Protein AF-A0A220VGM7-F1 (afdb_monomer_lite)

Foldseek 3Di:
DVLVVVVVVLVVLLVVLLVLLVVLLVVLVVLVVVLVVVVCCCVPVDDDPDPDDPPLCPVNVLSNLVSVLSNLSSQLSNLQSVLSVVLSVVVPPPPPPVVVNLVSNLVSLVRSLVSVLVSLLSVLVSVVSVCVSVVVVVPNPVSVVSNVVSVVSVVVSVVVVVVSVVVVVVVVVVD

Sequence (175 aa):
MMKSIQRYMVVSFSTVFLSMSIIMLVYALYEIIVGLHIIIDHAFFALPEEVTKPNEDDPVITTVLNSVSSGAIALALYELGMGISSEYFLSTSKSHIPHQFYRSQRKAVTRFVAVAVIALVLESFILVIKFANLNLVGNLTYPIGLIVASGFLLISLGIFLYLTQQNLNTESKNK

Radius of gyration: 22.4 Å; chains: 1; bounding box: 68×32×65 Å

pLDDT: mean 80.65, std 14.57, range [45.0, 97.56]

Organism: NCBI:txid1755811

Structure (mmCIF, N/CA/C/O backbone):
data_AF-A0A220VGM7-F1
#
_entry.id   AF-A0A220VGM7-F1
#
loop_
_atom_site.group_PDB
_atom_site.id
_atom_site.type_symbol
_atom_site.label_atom_id
_atom_site.label_alt_id
_atom_site.label_comp_id
_atom_site.label_asym_id
_atom_site.label_entity_id
_atom_site.label_seq_id
_atom_site.pdbx_PDB_ins_code
_atom_site.Cartn_x
_atom_site.Cartn_y
_atom_site.Cartn_z
_atom_site.occupancy
_atom_site.B_iso_or_equiv
_atom_site.auth_seq_id
_atom_site.auth_comp_id
_atom_site.auth_asym_id
_atom_site.auth_atom_id
_atom_site.pdbx_PDB_model_num
ATOM 1 N N . MET A 1 1 ? -9.376 -1.248 34.690 1.00 56.47 1 MET A N 1
ATOM 2 C CA . MET A 1 1 ? -8.383 -2.214 34.168 1.00 56.47 1 MET A CA 1
ATOM 3 C C . MET A 1 1 ? -8.520 -2.451 32.659 1.00 56.47 1 MET A C 1
ATOM 5 O O . MET A 1 1 ? -7.554 -2.229 31.946 1.00 56.47 1 MET A O 1
ATOM 9 N N . MET A 1 2 ? -9.713 -2.780 32.140 1.00 59.94 2 MET A N 1
ATOM 10 C CA . MET A 1 2 ? -9.929 -3.097 30.710 1.00 59.94 2 MET A CA 1
ATOM 11 C C . MET A 1 2 ? -9.588 -1.954 29.723 1.00 59.94 2 MET A C 1
ATOM 13 O O . MET A 1 2 ? -9.005 -2.200 28.672 1.00 59.94 2 MET A O 1
ATOM 17 N N . LYS A 1 3 ? -9.845 -0.689 30.096 1.00 70.94 3 LYS A N 1
ATOM 18 C CA . LYS A 1 3 ? -9.513 0.492 29.267 1.00 70.94 3 LYS A CA 1
ATOM 19 C C . LYS A 1 3 ? -8.006 0.736 29.093 1.00 70.94 3 LYS A C 1
ATOM 21 O O . LYS A 1 3 ? -7.599 1.272 28.066 1.00 70.94 3 LYS A O 1
ATOM 26 N N . SER A 1 4 ? -7.179 0.340 30.065 1.00 73.12 4 SER A N 1
ATOM 27 C CA . SER A 1 4 ? -5.719 0.474 29.950 1.00 73.12 4 SER A CA 1
ATOM 28 C C . SER A 1 4 ? -5.148 -0.548 28.971 1.00 73.12 4 SER A C 1
ATOM 30 O O . SER A 1 4 ? -4.301 -0.194 28.164 1.00 73.12 4 SER A O 1
ATOM 32 N N . ILE A 1 5 ? -5.662 -1.782 28.969 1.00 81.62 5 ILE A N 1
ATOM 33 C CA . ILE A 1 5 ? -5.224 -2.843 28.045 1.00 81.62 5 ILE A CA 1
ATOM 34 C C . ILE A 1 5 ? -5.535 -2.465 26.591 1.00 81.62 5 ILE A C 1
ATOM 36 O O . ILE A 1 5 ? -4.670 -2.568 25.726 1.00 81.62 5 ILE A O 1
ATOM 40 N N . GLN A 1 6 ? -6.736 -1.940 26.330 1.00 79.06 6 GLN A N 1
ATOM 41 C CA . GLN A 1 6 ? -7.114 -1.460 24.996 1.00 79.06 6 GLN A CA 1
ATOM 42 C C . GLN A 1 6 ? -6.239 -0.290 24.528 1.00 79.06 6 GLN A C 1
ATOM 44 O O . GLN A 1 6 ? -5.866 -0.240 23.359 1.00 79.06 6 GLN A O 1
ATOM 49 N N . ARG A 1 7 ? -5.855 0.615 25.441 1.00 81.31 7 ARG A N 1
ATOM 50 C CA . ARG A 1 7 ? -4.912 1.702 25.139 1.00 81.31 7 ARG A CA 1
ATOM 51 C C . ARG A 1 7 ? -3.569 1.165 24.661 1.00 81.31 7 ARG A C 1
ATOM 53 O O . ARG A 1 7 ? -3.075 1.609 23.632 1.00 81.31 7 ARG A O 1
ATOM 60 N N . TYR A 1 8 ? -2.991 0.224 25.407 1.00 85.44 8 TYR A N 1
ATOM 61 C CA . TYR A 1 8 ? -1.697 -0.358 25.056 1.00 85.44 8 TYR A CA 1
ATOM 62 C C . TYR A 1 8 ? -1.757 -1.083 23.714 1.00 85.44 8 TYR A C 1
ATOM 64 O O . TYR A 1 8 ? -0.897 -0.857 22.873 1.00 85.44 8 TYR A O 1
ATOM 72 N N . MET A 1 9 ? -2.809 -1.870 23.476 1.00 84.62 9 MET A N 1
ATOM 73 C CA . MET A 1 9 ? -2.989 -2.587 22.215 1.00 84.62 9 MET A CA 1
ATOM 74 C C . MET A 1 9 ? -3.025 -1.637 21.010 1.00 84.62 9 MET A C 1
ATOM 76 O O . MET A 1 9 ? -2.320 -1.873 20.033 1.00 84.62 9 MET A O 1
ATOM 80 N N . VAL A 1 10 ? -3.790 -0.542 21.086 1.00 85.69 10 VAL A N 1
ATOM 81 C CA . VAL A 1 10 ? -3.891 0.411 19.971 1.00 85.69 10 VAL A CA 1
ATOM 82 C C . VAL A 1 10 ? -2.580 1.163 19.743 1.00 85.69 10 VAL A C 1
ATOM 84 O O . VAL A 1 10 ? -2.145 1.290 18.600 1.00 85.69 10 VAL A O 1
ATOM 87 N N . VAL A 1 11 ? -1.923 1.628 20.809 1.00 87.12 11 VAL A N 1
ATOM 88 C CA . VAL A 1 11 ? -0.640 2.337 20.688 1.00 87.12 11 VAL A CA 1
ATOM 89 C C . VAL A 1 11 ? 0.426 1.422 20.092 1.00 87.12 11 VAL A C 1
ATOM 91 O O . VAL A 1 11 ? 1.107 1.827 19.153 1.00 87.12 11 VAL A O 1
ATOM 94 N N . SER A 1 12 ? 0.544 0.182 20.573 1.00 88.12 12 SER A N 1
ATOM 95 C CA . SER A 1 12 ? 1.487 -0.794 20.022 1.00 88.12 12 SER A CA 1
ATOM 96 C C . SER A 1 12 ? 1.198 -1.086 18.552 1.00 88.12 12 SER A C 1
ATOM 98 O O . SER A 1 12 ? 2.109 -1.016 17.733 1.00 88.12 12 SER A O 1
ATOM 100 N N . PHE A 1 13 ? -0.063 -1.343 18.195 1.00 87.25 13 PHE A N 1
ATOM 101 C CA . PHE A 1 13 ? -0.437 -1.655 16.817 1.00 87.25 13 PHE A CA 1
ATOM 102 C C . PHE A 1 13 ? -0.171 -0.472 15.878 1.00 87.25 13 PHE A C 1
ATOM 104 O O . PHE A 1 13 ? 0.538 -0.620 14.889 1.00 87.25 13 PHE A O 1
ATOM 111 N N . SER A 1 14 ? -0.645 0.729 16.217 1.00 91.12 14 SER A N 1
ATOM 112 C CA . SER A 1 14 ? -0.405 1.933 15.413 1.00 91.12 14 SER A CA 1
ATOM 113 C C . SER A 1 14 ? 1.090 2.223 15.239 1.00 91.12 14 SER A C 1
ATOM 115 O O . SER A 1 14 ? 1.529 2.514 14.128 1.00 91.12 14 SER A O 1
ATOM 117 N N . THR A 1 15 ? 1.888 2.060 16.301 1.00 91.31 15 THR A N 1
ATOM 118 C CA . THR A 1 15 ? 3.341 2.286 16.252 1.00 91.31 15 THR A CA 1
ATOM 119 C C . THR A 1 15 ? 4.038 1.314 15.301 1.00 91.31 15 THR A C 1
ATOM 121 O O . THR A 1 15 ? 4.919 1.735 14.559 1.00 91.31 15 THR A O 1
ATOM 124 N N . VAL A 1 16 ? 3.634 0.038 15.279 1.00 93.50 16 VAL A N 1
ATOM 125 C CA . VAL A 1 16 ? 4.194 -0.972 14.362 1.00 93.50 16 VAL A CA 1
ATOM 126 C C . VAL A 1 16 ? 3.879 -0.640 12.902 1.00 93.50 16 VAL A C 1
ATOM 128 O O . VAL A 1 16 ? 4.764 -0.692 12.053 1.00 93.50 16 VAL A O 1
ATOM 131 N N . PHE A 1 17 ? 2.639 -0.260 12.592 1.00 92.25 17 PHE A N 1
ATOM 132 C CA . PHE A 1 17 ? 2.274 0.101 11.217 1.00 92.25 17 PHE A CA 1
ATOM 133 C C . PHE A 1 17 ? 2.960 1.387 10.757 1.00 92.25 17 PHE A C 1
ATOM 135 O O . PHE A 1 17 ? 3.428 1.467 9.621 1.00 92.25 17 PHE A O 1
ATOM 142 N N . LEU A 1 18 ? 3.082 2.371 11.650 1.00 93.88 18 LEU A N 1
ATOM 143 C CA . LEU A 1 18 ? 3.789 3.611 11.354 1.00 93.88 18 LEU A CA 1
ATOM 144 C C . LEU A 1 18 ? 5.294 3.368 11.153 1.00 93.88 18 LEU A C 1
ATOM 146 O O . LEU A 1 18 ? 5.880 3.931 10.232 1.00 93.88 18 LEU A O 1
ATOM 150 N N . SER A 1 19 ? 5.922 2.512 11.966 1.00 95.38 19 SER A N 1
ATOM 151 C CA . SER A 1 19 ? 7.342 2.188 11.804 1.00 95.38 19 SER A CA 1
ATOM 152 C C . SER A 1 19 ? 7.604 1.413 10.514 1.00 95.38 19 SER A C 1
ATOM 154 O O . SER A 1 19 ? 8.526 1.767 9.783 1.00 95.38 19 SER A O 1
ATOM 156 N N . MET A 1 20 ? 6.762 0.430 10.172 1.00 95.06 20 MET A N 1
ATOM 157 C CA . MET A 1 20 ? 6.851 -0.264 8.883 1.00 95.06 20 MET A CA 1
ATOM 158 C C . MET A 1 20 ? 6.644 0.687 7.704 1.00 95.06 20 MET A C 1
ATOM 160 O O . MET A 1 20 ? 7.370 0.592 6.721 1.00 95.06 20 MET A O 1
ATOM 164 N N . SER A 1 21 ? 5.706 1.632 7.807 1.00 95.88 21 SER A N 1
ATOM 165 C CA . SER A 1 21 ? 5.503 2.659 6.781 1.00 95.88 21 SER A CA 1
ATOM 166 C C . SER A 1 21 ? 6.763 3.498 6.557 1.00 95.88 21 SER A C 1
ATOM 168 O O . SER A 1 21 ? 7.178 3.675 5.415 1.00 95.88 21 SER A O 1
ATOM 170 N N . ILE A 1 22 ? 7.422 3.950 7.631 1.00 96.88 22 ILE A N 1
ATOM 171 C CA . ILE A 1 22 ? 8.674 4.714 7.535 1.00 96.88 22 ILE A CA 1
ATOM 172 C C . ILE A 1 22 ? 9.779 3.871 6.893 1.00 96.88 22 ILE A C 1
ATOM 174 O O . ILE A 1 22 ? 10.482 4.363 6.014 1.00 96.88 22 ILE A O 1
ATOM 178 N N . ILE A 1 23 ? 9.921 2.604 7.291 1.00 97.19 23 ILE A N 1
ATOM 179 C CA . ILE A 1 23 ? 10.914 1.690 6.708 1.00 97.19 23 ILE A CA 1
ATOM 180 C C . ILE A 1 23 ? 10.666 1.517 5.204 1.00 97.19 23 ILE A C 1
ATOM 182 O O . ILE A 1 23 ? 11.594 1.661 4.412 1.00 97.19 23 ILE A O 1
ATOM 186 N N . MET A 1 24 ? 9.416 1.274 4.803 1.00 95.12 24 MET A N 1
ATOM 187 C CA . MET A 1 24 ? 9.045 1.128 3.393 1.00 95.12 24 MET A CA 1
ATOM 188 C C . MET A 1 24 ? 9.231 2.426 2.604 1.00 95.12 24 MET A C 1
ATOM 190 O O . MET A 1 24 ? 9.646 2.381 1.451 1.00 95.12 24 MET A O 1
ATOM 194 N N . LEU A 1 25 ? 8.988 3.586 3.217 1.00 96.00 25 LEU A N 1
ATOM 195 C CA . LEU A 1 25 ? 9.247 4.881 2.592 1.00 96.00 25 LEU A CA 1
ATOM 196 C C . LEU A 1 25 ? 10.746 5.090 2.346 1.00 96.00 25 LEU A C 1
ATOM 198 O O . LEU A 1 25 ? 11.136 5.508 1.261 1.00 96.00 25 LEU A O 1
ATOM 202 N N . VAL A 1 26 ? 11.592 4.779 3.334 1.00 97.38 26 VAL A N 1
ATOM 203 C CA . VAL A 1 26 ? 13.054 4.846 3.184 1.00 97.38 26 VAL A CA 1
ATOM 204 C C . VAL A 1 26 ? 13.526 3.890 2.091 1.00 97.38 26 VAL A C 1
ATOM 206 O O . VAL A 1 26 ? 14.372 4.266 1.284 1.00 97.38 26 VAL A O 1
ATOM 209 N N . TYR A 1 27 ? 12.954 2.687 2.024 1.00 95.56 27 TYR A N 1
ATOM 210 C CA . TYR A 1 27 ? 13.253 1.724 0.969 1.00 95.56 27 TYR A CA 1
ATOM 211 C C . TYR A 1 27 ? 12.859 2.246 -0.422 1.00 95.56 27 TYR A C 1
ATOM 213 O O . TYR A 1 27 ? 13.684 2.233 -1.330 1.00 95.56 27 TYR A O 1
ATOM 221 N N . ALA A 1 28 ? 11.658 2.811 -0.572 1.00 94.06 28 ALA A N 1
ATOM 222 C CA . ALA A 1 28 ? 11.215 3.421 -1.827 1.00 94.06 28 ALA A CA 1
ATOM 223 C C . ALA A 1 28 ? 12.137 4.574 -2.270 1.00 94.06 28 ALA A C 1
ATOM 225 O O . ALA A 1 28 ? 12.481 4.692 -3.444 1.00 94.06 28 ALA A O 1
ATOM 226 N N . LEU A 1 29 ? 12.583 5.415 -1.328 1.00 95.12 29 LEU A N 1
ATOM 227 C CA . LEU A 1 29 ? 13.546 6.485 -1.609 1.00 95.12 29 LEU A CA 1
ATOM 228 C C . LEU A 1 29 ? 14.915 5.935 -2.020 1.00 95.12 29 LEU A C 1
ATOM 230 O O . LEU A 1 29 ? 15.550 6.486 -2.917 1.00 95.12 29 LEU A O 1
ATOM 234 N N . TYR A 1 30 ? 15.365 4.853 -1.387 1.00 94.69 30 TYR A N 1
ATOM 235 C CA . TYR A 1 30 ? 16.599 4.174 -1.764 1.00 94.69 30 TYR A CA 1
ATOM 236 C C . TYR A 1 30 ? 16.535 3.649 -3.205 1.00 94.69 30 TYR A C 1
ATOM 238 O O . TYR A 1 30 ? 17.471 3.881 -3.968 1.00 94.69 30 TYR A O 1
ATOM 246 N N . GLU A 1 31 ? 15.421 3.038 -3.617 1.00 91.75 31 GLU A N 1
ATOM 247 C CA . GLU A 1 31 ? 15.221 2.591 -5.004 1.00 91.75 31 GLU A CA 1
ATOM 248 C C . GLU A 1 31 ? 15.300 3.755 -6.002 1.00 91.75 31 GLU A C 1
ATOM 250 O O . GLU A 1 31 ? 15.957 3.635 -7.034 1.00 91.75 31 GLU A O 1
ATOM 255 N N . ILE A 1 32 ? 14.727 4.920 -5.677 1.00 92.19 32 ILE A N 1
ATOM 256 C CA . ILE A 1 32 ? 14.833 6.125 -6.522 1.00 92.19 32 ILE A CA 1
ATOM 257 C C . ILE A 1 32 ? 16.290 6.578 -6.666 1.00 92.19 32 ILE A C 1
ATOM 259 O O . ILE A 1 32 ? 16.723 6.917 -7.768 1.00 92.19 32 ILE A O 1
ATOM 263 N N . ILE A 1 33 ? 17.058 6.583 -5.572 1.00 92.44 33 ILE A N 1
ATOM 264 C CA . ILE A 1 33 ? 18.477 6.973 -5.594 1.00 92.44 33 ILE A CA 1
ATOM 265 C C . ILE A 1 33 ? 19.286 6.005 -6.464 1.00 92.44 33 ILE A C 1
ATOM 267 O O . ILE A 1 33 ? 20.105 6.448 -7.270 1.00 92.44 33 ILE A O 1
ATOM 271 N N . VAL A 1 34 ? 19.037 4.699 -6.344 1.00 89.31 34 VAL A N 1
ATOM 272 C CA . VAL A 1 34 ? 19.669 3.677 -7.193 1.00 89.31 34 VAL A CA 1
ATOM 273 C C . VAL A 1 34 ? 19.301 3.889 -8.663 1.00 89.31 34 VAL A C 1
ATOM 275 O O . VAL A 1 34 ? 20.187 3.904 -9.513 1.00 89.31 34 VAL A O 1
ATOM 278 N N . GLY A 1 35 ? 18.024 4.135 -8.967 1.00 86.19 35 GLY A N 1
ATOM 279 C CA . GLY A 1 35 ? 17.567 4.426 -10.328 1.00 86.19 35 GLY A CA 1
ATOM 280 C C . GLY A 1 35 ? 18.246 5.660 -10.923 1.00 86.19 35 GLY A C 1
ATOM 281 O O . GLY A 1 35 ? 18.662 5.643 -12.080 1.00 86.19 35 GLY A O 1
ATOM 282 N N . LEU A 1 36 ? 18.436 6.711 -10.119 1.00 89.06 36 LEU A N 1
ATOM 283 C CA . LEU A 1 36 ? 19.156 7.912 -10.537 1.00 89.06 36 LEU A CA 1
ATOM 284 C C . LEU A 1 36 ? 20.636 7.626 -10.825 1.00 89.06 36 LEU A C 1
ATOM 286 O O . LEU A 1 36 ? 21.170 8.142 -11.805 1.00 89.06 36 LEU A O 1
ATOM 290 N N . HIS A 1 37 ? 21.288 6.800 -10.004 1.00 87.38 37 HIS A N 1
ATOM 291 C CA . HIS A 1 37 ? 22.681 6.412 -10.221 1.00 87.38 37 HIS A CA 1
ATOM 292 C C . HIS A 1 37 ? 22.856 5.682 -11.560 1.00 87.38 37 HIS A C 1
ATOM 294 O O . HIS A 1 37 ? 23.714 6.067 -12.348 1.00 87.38 37 HIS A O 1
ATOM 300 N N . ILE A 1 38 ? 21.957 4.742 -11.875 1.00 85.44 38 ILE A N 1
ATOM 301 C CA . ILE A 1 38 ? 21.944 4.019 -13.157 1.00 85.44 38 ILE A CA 1
ATOM 302 C C . ILE A 1 38 ? 21.828 4.991 -14.339 1.00 85.44 38 ILE A C 1
ATOM 304 O O . ILE A 1 38 ? 22.562 4.852 -15.317 1.00 85.44 38 ILE A O 1
ATOM 308 N N . ILE A 1 39 ? 20.936 5.985 -14.262 1.00 85.19 39 ILE A N 1
ATOM 309 C CA . ILE A 1 39 ? 20.771 6.993 -15.324 1.00 85.19 39 ILE A CA 1
ATOM 310 C C . ILE A 1 39 ? 22.059 7.804 -15.515 1.00 85.19 39 ILE A C 1
ATOM 312 O O . ILE A 1 39 ? 22.465 8.046 -16.650 1.00 85.19 39 ILE A O 1
ATOM 316 N N . ILE A 1 40 ? 22.698 8.228 -14.421 1.00 85.56 40 ILE A N 1
ATOM 317 C CA . ILE A 1 40 ? 23.939 9.013 -14.469 1.00 85.56 40 ILE A CA 1
ATOM 318 C C . ILE A 1 40 ? 25.068 8.193 -15.096 1.00 85.56 40 ILE A C 1
ATOM 320 O O . ILE A 1 40 ? 25.764 8.707 -15.971 1.00 85.56 40 ILE A O 1
ATOM 324 N N . ASP A 1 41 ? 25.213 6.925 -14.709 1.00 83.00 41 ASP A N 1
ATOM 325 C CA . ASP A 1 41 ? 26.233 6.033 -15.263 1.00 83.00 41 ASP A CA 1
ATOM 326 C C . ASP A 1 41 ? 26.046 5.848 -16.776 1.00 83.00 41 ASP A C 1
ATOM 328 O O . ASP A 1 41 ? 27.005 5.970 -17.541 1.00 83.00 41 ASP A O 1
ATOM 332 N N . HIS A 1 42 ? 24.802 5.657 -17.231 1.00 76.19 42 HIS A N 1
ATOM 333 C CA . HIS A 1 42 ? 24.484 5.568 -18.660 1.00 76.19 42 HIS A CA 1
ATOM 334 C C . HIS A 1 42 ? 24.728 6.891 -19.401 1.00 76.19 42 HIS A C 1
ATOM 336 O O . HIS A 1 42 ? 25.210 6.879 -20.531 1.00 76.19 42 HIS A O 1
ATOM 342 N N . ALA A 1 43 ? 24.415 8.034 -18.787 1.00 77.81 43 ALA A N 1
ATOM 343 C CA . ALA A 1 43 ? 24.580 9.346 -19.409 1.00 77.81 43 ALA A CA 1
ATOM 344 C C . ALA A 1 43 ? 26.049 9.805 -19.480 1.00 77.81 43 ALA A C 1
ATOM 346 O O . ALA A 1 43 ? 26.410 10.545 -20.393 1.00 77.81 43 ALA A O 1
ATOM 347 N N . PHE A 1 44 ? 26.886 9.398 -18.520 1.00 74.62 44 PHE A N 1
ATOM 348 C CA . PHE A 1 44 ? 28.265 9.876 -18.381 1.00 74.62 44 PHE A CA 1
ATOM 349 C C . PHE A 1 44 ? 29.313 8.920 -18.973 1.00 74.62 44 PHE A C 1
ATOM 351 O O . PHE A 1 44 ? 30.338 9.386 -19.466 1.00 74.62 44 PHE A O 1
ATOM 358 N N . PHE A 1 45 ? 29.079 7.601 -18.949 1.00 69.56 45 PHE A N 1
ATOM 359 C CA . PHE A 1 45 ? 30.058 6.594 -19.388 1.00 69.56 45 PHE A CA 1
ATOM 360 C C . PHE A 1 45 ? 29.817 6.050 -20.811 1.00 69.56 45 PHE A C 1
ATOM 362 O O . PHE A 1 45 ? 30.622 5.267 -21.314 1.00 69.56 45 PHE A O 1
ATOM 369 N N . ALA A 1 46 ? 28.748 6.468 -21.499 1.00 62.03 46 ALA A N 1
ATOM 370 C CA . ALA A 1 46 ? 28.496 6.073 -22.886 1.00 62.03 46 ALA A CA 1
ATOM 371 C C . ALA A 1 46 ? 29.516 6.710 -23.858 1.00 62.03 46 ALA A C 1
ATOM 373 O O . ALA A 1 46 ? 29.315 7.810 -24.373 1.00 62.03 46 ALA A O 1
ATOM 374 N N . LEU A 1 47 ? 30.617 6.002 -24.127 1.00 59.22 47 LEU A N 1
ATOM 375 C CA . LEU A 1 47 ? 31.448 6.216 -25.317 1.00 59.22 47 LEU A CA 1
ATOM 376 C C . LEU A 1 47 ? 30.731 5.664 -26.573 1.00 59.22 47 LEU A C 1
ATOM 378 O O . LEU A 1 47 ? 29.915 4.745 -26.458 1.00 59.22 47 LEU A O 1
ATOM 382 N N . PRO A 1 48 ? 30.979 6.231 -27.772 1.00 62.16 48 PRO A N 1
ATOM 383 C CA . PRO A 1 48 ? 30.148 6.002 -28.950 1.00 62.16 48 PRO A CA 1
ATOM 384 C C . PRO A 1 48 ? 30.541 4.707 -29.670 1.00 62.16 48 PRO A C 1
ATOM 386 O O . PRO A 1 48 ? 31.481 4.719 -30.446 1.00 62.16 48 PRO A O 1
ATOM 389 N N . GLU A 1 49 ? 29.830 3.616 -29.390 1.00 56.41 49 GLU A N 1
ATOM 390 C CA . GLU A 1 49 ? 29.656 2.368 -30.173 1.00 56.41 49 GLU A CA 1
ATOM 391 C C . GLU A 1 49 ? 29.244 1.318 -29.133 1.00 56.41 49 GLU A C 1
ATOM 393 O O . GLU A 1 49 ? 30.063 0.854 -28.356 1.00 56.41 49 GLU A O 1
ATOM 398 N N . GLU A 1 50 ? 27.961 1.092 -28.853 1.00 48.66 50 GLU A N 1
ATOM 399 C CA . GLU A 1 50 ? 27.154 0.061 -29.522 1.00 48.66 50 GLU A CA 1
ATOM 400 C C . GLU A 1 50 ? 25.668 0.254 -29.123 1.00 48.66 50 GLU A C 1
ATOM 402 O O . GLU A 1 50 ? 24.965 -0.640 -28.659 1.00 48.66 50 GLU A O 1
ATOM 407 N N . VAL A 1 51 ? 25.183 1.494 -29.241 1.00 57.38 51 VAL A N 1
ATOM 408 C CA . VAL A 1 51 ? 23.814 1.907 -28.886 1.00 57.38 51 VAL A CA 1
ATOM 409 C C . VAL A 1 51 ? 22.873 1.654 -30.065 1.00 57.38 51 VAL A C 1
ATOM 411 O O . VAL A 1 51 ? 22.500 2.585 -30.762 1.00 57.38 51 VAL A O 1
ATOM 414 N N . THR A 1 52 ? 22.502 0.404 -30.350 1.00 51.28 52 THR A N 1
ATOM 415 C CA . THR A 1 52 ? 21.283 0.091 -31.144 1.00 51.28 52 THR A CA 1
ATOM 416 C C . THR A 1 52 ? 20.744 -1.317 -30.883 1.00 51.28 52 THR A C 1
ATOM 418 O O . THR A 1 52 ? 20.230 -1.984 -31.779 1.00 51.28 52 THR A O 1
ATOM 421 N N . LYS A 1 53 ? 20.755 -1.768 -29.628 1.00 45.44 53 LYS A N 1
ATOM 422 C CA . LYS A 1 53 ? 19.714 -2.694 -29.170 1.00 45.44 53 LYS A CA 1
ATOM 423 C C . LYS A 1 53 ? 19.186 -2.204 -27.828 1.00 45.44 53 LYS A C 1
ATOM 425 O O . LYS A 1 53 ? 19.951 -2.213 -26.867 1.00 45.44 53 LYS A O 1
ATOM 430 N N . PRO A 1 54 ? 17.925 -1.740 -27.740 1.00 45.00 54 PRO A N 1
ATOM 431 C CA . PRO A 1 54 ? 17.285 -1.622 -26.442 1.00 45.00 54 PRO A CA 1
ATOM 432 C C . PRO A 1 54 ? 17.246 -3.039 -25.868 1.00 45.00 54 PRO A C 1
ATOM 434 O O . PRO A 1 54 ? 16.499 -3.883 -26.355 1.00 45.00 54 PRO A O 1
ATOM 437 N N . ASN A 1 55 ? 18.128 -3.341 -24.915 1.00 51.97 55 ASN A N 1
ATOM 438 C CA . ASN A 1 55 ? 18.009 -4.579 -24.163 1.00 51.97 55 ASN A CA 1
ATOM 439 C C . ASN A 1 55 ? 16.671 -4.515 -23.420 1.00 51.97 55 ASN A C 1
ATOM 441 O O . ASN A 1 55 ? 16.355 -3.509 -22.787 1.00 51.97 55 ASN A O 1
ATOM 445 N N . GLU A 1 56 ? 15.878 -5.575 -23.555 1.00 53.06 56 GLU A N 1
ATOM 446 C CA . GLU A 1 56 ? 14.461 -5.684 -23.168 1.00 53.06 56 GLU A CA 1
ATOM 447 C C . GLU A 1 56 ? 14.208 -5.579 -21.644 1.00 53.06 56 GLU A C 1
ATOM 449 O O . GLU A 1 56 ? 13.061 -5.608 -21.195 1.00 53.06 56 GLU A O 1
ATOM 454 N N . ASP A 1 57 ? 15.277 -5.362 -20.872 1.00 58.97 57 ASP A N 1
ATOM 455 C CA . ASP A 1 57 ? 15.343 -5.211 -19.422 1.00 58.97 57 ASP A CA 1
ATOM 456 C C . ASP A 1 57 ? 15.821 -3.800 -19.035 1.00 58.97 57 ASP A C 1
ATOM 458 O O . ASP A 1 57 ? 16.861 -3.672 -18.394 1.00 58.97 57 ASP A O 1
ATOM 462 N N . ASP A 1 58 ? 15.122 -2.726 -19.430 1.00 70.25 58 ASP A N 1
ATOM 463 C CA . ASP A 1 58 ? 15.551 -1.367 -19.056 1.00 70.25 58 ASP A CA 1
ATOM 464 C C . ASP A 1 58 ? 15.623 -1.249 -17.511 1.00 70.25 58 ASP A C 1
ATOM 466 O O . ASP A 1 58 ? 14.584 -1.241 -16.821 1.00 70.25 58 ASP A O 1
ATOM 470 N N . PRO A 1 59 ? 16.843 -1.191 -16.936 1.00 73.50 59 PRO A N 1
ATOM 471 C CA . PRO A 1 59 ? 17.035 -1.228 -15.493 1.00 73.50 59 PRO A CA 1
ATOM 472 C C . PRO A 1 59 ? 16.479 0.040 -14.838 1.00 73.50 59 PRO A C 1
ATOM 474 O O . PRO A 1 59 ? 16.146 0.034 -13.653 1.00 73.50 59 PRO A O 1
ATOM 477 N N . VAL A 1 60 ? 16.310 1.117 -15.609 1.00 77.81 60 VAL A N 1
ATOM 478 C CA . VAL A 1 60 ? 15.704 2.362 -15.148 1.00 77.81 60 VAL A CA 1
ATOM 479 C C . VAL A 1 60 ? 14.199 2.184 -14.980 1.00 77.81 60 VAL A C 1
ATOM 481 O O . VAL A 1 60 ? 13.668 2.479 -13.909 1.00 77.81 60 VAL A O 1
ATOM 484 N N . ILE A 1 61 ? 13.507 1.656 -15.997 1.00 78.94 61 ILE A N 1
ATOM 485 C CA . ILE A 1 61 ? 12.046 1.471 -15.957 1.00 78.94 61 ILE A CA 1
ATOM 486 C C . ILE A 1 61 ? 11.663 0.546 -14.800 1.00 78.94 61 ILE A C 1
ATOM 488 O O . ILE A 1 61 ? 10.777 0.870 -14.011 1.00 78.94 61 ILE A O 1
ATOM 492 N N . THR A 1 62 ? 12.357 -0.581 -14.653 1.00 79.44 62 THR A N 1
ATOM 493 C CA . THR A 1 62 ? 12.089 -1.543 -13.572 1.00 79.44 62 THR A CA 1
ATOM 494 C C . THR A 1 62 ? 12.320 -0.948 -12.181 1.00 79.44 62 THR A C 1
ATOM 496 O O . THR A 1 62 ? 11.478 -1.116 -11.300 1.00 79.44 62 THR A O 1
ATOM 499 N N . THR A 1 63 ? 13.399 -0.187 -11.989 1.00 83.94 63 THR A N 1
ATOM 500 C CA . THR A 1 63 ? 13.702 0.462 -10.703 1.00 83.94 63 THR A CA 1
ATOM 501 C C . THR A 1 63 ? 12.675 1.540 -10.346 1.00 83.94 63 THR A C 1
ATOM 503 O O . THR A 1 63 ? 12.226 1.620 -9.202 1.00 83.94 63 THR A O 1
ATOM 506 N N . VAL A 1 64 ? 12.235 2.334 -11.328 1.00 83.50 64 VAL A N 1
ATOM 507 C CA . VAL A 1 64 ? 11.176 3.335 -11.127 1.00 83.50 64 VAL A CA 1
ATOM 508 C C . VAL A 1 64 ? 9.873 2.656 -10.712 1.00 83.50 64 VAL A C 1
ATOM 510 O O . VAL A 1 64 ? 9.243 3.070 -9.739 1.00 83.50 64 VAL A O 1
ATOM 513 N N . LEU A 1 65 ? 9.484 1.588 -11.407 1.00 83.50 65 LEU A N 1
ATOM 514 C CA . LEU A 1 65 ? 8.256 0.849 -11.126 1.00 83.50 65 LEU A CA 1
ATOM 515 C C . LEU A 1 65 ? 8.260 0.211 -9.724 1.00 83.50 65 LEU A C 1
ATOM 517 O O . LEU A 1 65 ? 7.262 0.322 -9.009 1.00 83.50 65 LEU A O 1
ATOM 521 N N . ASN A 1 66 ? 9.389 -0.358 -9.290 1.00 85.94 66 ASN A N 1
ATOM 522 C CA . ASN A 1 66 ? 9.539 -0.888 -7.932 1.00 85.94 66 ASN A CA 1
ATOM 523 C C . ASN A 1 66 ? 9.389 0.212 -6.871 1.00 85.94 66 ASN A C 1
ATOM 525 O O . ASN A 1 66 ? 8.624 0.042 -5.921 1.00 85.94 66 ASN A O 1
ATOM 529 N N . SER A 1 67 ? 10.000 1.384 -7.092 1.00 89.88 67 SER A N 1
ATOM 530 C CA . SER A 1 67 ? 9.900 2.510 -6.152 1.00 89.88 67 SER A CA 1
ATOM 531 C C . SER A 1 67 ? 8.462 2.998 -5.953 1.00 89.88 67 SER A C 1
ATOM 533 O O . SER A 1 67 ? 8.056 3.344 -4.840 1.00 89.88 67 SER A O 1
ATOM 535 N N . VAL A 1 68 ? 7.656 2.967 -7.019 1.00 89.25 68 VAL A N 1
ATOM 536 C CA . VAL A 1 68 ? 6.235 3.322 -6.972 1.00 89.25 68 VAL A CA 1
ATOM 537 C C . VAL A 1 68 ? 5.443 2.283 -6.177 1.00 89.25 68 VAL A C 1
ATOM 539 O O . VAL A 1 68 ? 4.609 2.664 -5.354 1.00 89.25 68 VAL A O 1
ATOM 542 N N . SER A 1 69 ? 5.715 0.989 -6.374 1.00 88.94 69 SER A N 1
ATOM 543 C CA . SER A 1 69 ? 5.067 -0.092 -5.616 1.00 88.94 69 SER A CA 1
ATOM 544 C C . SER A 1 69 ? 5.404 -0.007 -4.122 1.00 88.94 69 SER A C 1
ATOM 546 O O . SER A 1 69 ? 4.507 0.082 -3.276 1.00 88.94 69 SER A O 1
ATOM 548 N N . SER A 1 70 ? 6.692 0.108 -3.789 1.00 91.38 70 SER A N 1
ATOM 549 C CA . SER A 1 70 ? 7.192 0.304 -2.423 1.00 91.38 70 SER A CA 1
ATOM 550 C C . SER A 1 70 ? 6.578 1.542 -1.756 1.00 91.38 70 SER A C 1
ATOM 552 O O . SER A 1 70 ? 6.130 1.483 -0.606 1.00 91.38 70 SER A O 1
ATOM 554 N N . GLY A 1 71 ? 6.481 2.657 -2.489 1.00 91.75 71 GLY A N 1
ATOM 555 C CA . GLY A 1 71 ? 5.840 3.887 -2.022 1.00 91.75 71 GLY A CA 1
ATOM 556 C C . GLY A 1 71 ? 4.338 3.725 -1.765 1.00 91.75 71 GLY A C 1
ATOM 557 O O . GLY A 1 71 ? 3.830 4.204 -0.749 1.00 91.75 71 GLY A O 1
ATOM 558 N N . ALA A 1 72 ? 3.620 3.004 -2.629 1.00 90.75 72 ALA A N 1
ATOM 559 C CA . ALA A 1 72 ? 2.199 2.723 -2.441 1.00 90.75 72 ALA A CA 1
ATOM 560 C C . ALA A 1 72 ? 1.948 1.849 -1.196 1.00 90.75 72 ALA A C 1
ATOM 562 O O . ALA A 1 72 ? 1.026 2.125 -0.423 1.00 90.75 72 ALA A O 1
ATOM 563 N N . ILE A 1 73 ? 2.807 0.856 -0.936 1.00 91.19 73 ILE A N 1
ATOM 564 C CA . ILE A 1 73 ? 2.767 0.045 0.294 1.00 91.19 73 ILE A CA 1
ATOM 565 C C . IL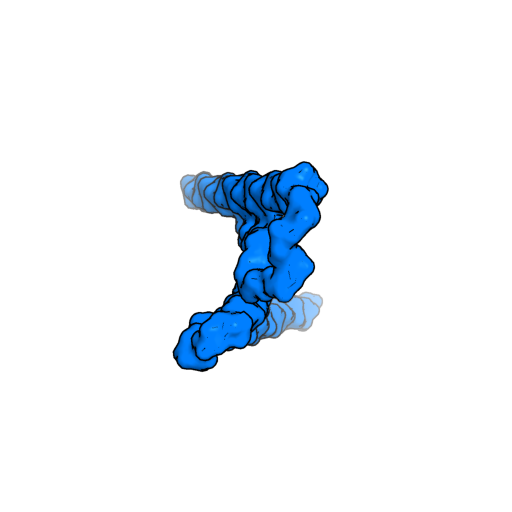E A 1 73 ? 3.033 0.918 1.527 1.00 91.19 73 ILE A C 1
ATOM 567 O O . ILE A 1 73 ? 2.288 0.842 2.508 1.00 91.19 73 ILE A O 1
ATOM 571 N N . ALA A 1 74 ? 4.052 1.781 1.478 1.00 94.81 74 ALA A N 1
ATOM 572 C CA . ALA A 1 74 ? 4.360 2.704 2.568 1.00 94.81 74 ALA A CA 1
ATOM 573 C C . ALA A 1 74 ? 3.158 3.602 2.908 1.00 94.81 74 ALA A C 1
ATOM 575 O O . ALA A 1 74 ? 2.830 3.783 4.084 1.00 94.81 74 ALA A O 1
ATOM 576 N N . LEU A 1 75 ? 2.463 4.108 1.886 1.00 93.81 75 LEU A N 1
ATOM 577 C CA . LEU A 1 75 ? 1.288 4.963 2.040 1.00 93.81 75 LEU A CA 1
ATOM 578 C C . LEU A 1 75 ? 0.085 4.190 2.602 1.00 93.81 75 LEU A C 1
ATOM 580 O O . LEU A 1 75 ? -0.615 4.701 3.477 1.00 93.81 75 LEU A O 1
ATOM 584 N N . ALA A 1 76 ? -0.123 2.939 2.184 1.00 92.38 76 ALA A N 1
ATOM 585 C CA . ALA A 1 76 ? -1.171 2.089 2.750 1.00 92.38 76 ALA A CA 1
ATOM 586 C C . ALA A 1 76 ? -0.931 1.832 4.248 1.00 92.38 76 ALA A C 1
ATOM 588 O O . ALA A 1 76 ? -1.833 2.007 5.069 1.00 92.38 76 ALA A O 1
ATOM 589 N N . LEU A 1 77 ? 0.299 1.479 4.631 1.00 93.12 77 LEU A N 1
ATOM 590 C CA . LEU A 1 77 ? 0.670 1.266 6.034 1.00 93.12 77 LEU A CA 1
ATOM 591 C C . LEU A 1 77 ? 0.515 2.545 6.871 1.00 93.12 77 LEU A C 1
ATOM 593 O O . LEU A 1 77 ? 0.066 2.473 8.018 1.00 93.12 77 LEU A O 1
ATOM 597 N N . TYR A 1 78 ? 0.819 3.710 6.291 1.00 94.25 78 TYR A N 1
ATOM 598 C CA . TYR A 1 78 ? 0.609 5.009 6.930 1.00 94.25 78 TYR A CA 1
ATOM 599 C C . TYR A 1 78 ? -0.874 5.275 7.215 1.00 94.25 78 TYR A C 1
ATOM 601 O O . TYR A 1 78 ? -1.232 5.574 8.356 1.00 94.25 78 TYR A O 1
ATOM 609 N N . GLU A 1 79 ? -1.741 5.134 6.205 1.00 92.56 79 GLU A N 1
ATOM 610 C CA . GLU A 1 79 ? -3.190 5.349 6.343 1.00 92.56 79 GLU A CA 1
ATOM 611 C C . GLU A 1 79 ? -3.796 4.422 7.404 1.00 92.56 79 GLU A C 1
ATOM 613 O O . GLU A 1 79 ? -4.632 4.851 8.205 1.00 92.56 79 GLU A O 1
ATOM 618 N N . LEU A 1 80 ? -3.329 3.172 7.482 1.00 88.94 80 LEU A N 1
ATOM 619 C CA . LEU A 1 80 ? -3.770 2.233 8.511 1.00 88.94 80 LEU A CA 1
ATOM 620 C C . LEU A 1 80 ? -3.274 2.631 9.908 1.00 88.94 80 LEU A C 1
ATOM 622 O O . LEU A 1 80 ? -4.069 2.715 10.846 1.00 88.94 80 LEU A O 1
ATOM 626 N N . GLY A 1 81 ? -1.977 2.919 10.052 1.00 88.44 81 GLY A N 1
ATOM 627 C CA . GLY A 1 81 ? -1.376 3.314 11.328 1.00 88.44 81 GLY A CA 1
ATOM 628 C C . GLY A 1 81 ? -2.009 4.584 11.907 1.00 88.44 81 GLY A C 1
ATOM 629 O O . GLY A 1 81 ? -2.348 4.627 13.095 1.00 88.44 81 GLY A O 1
ATOM 630 N N . MET A 1 82 ? -2.241 5.590 11.059 1.00 88.25 82 MET A N 1
ATOM 631 C CA . MET A 1 82 ? -2.925 6.837 11.415 1.00 88.25 82 MET A CA 1
ATOM 632 C C . MET A 1 82 ? -4.413 6.634 11.697 1.00 88.25 82 MET A C 1
ATOM 634 O O . MET A 1 82 ? -4.933 7.199 12.664 1.00 88.25 82 MET A O 1
ATOM 638 N N . GLY A 1 83 ? -5.101 5.825 10.887 1.00 85.00 83 GLY A N 1
ATOM 639 C CA . GLY A 1 83 ? -6.517 5.514 11.070 1.00 85.00 83 GLY A CA 1
ATOM 640 C C . GLY A 1 83 ? -6.803 4.907 12.444 1.00 85.00 83 GLY A C 1
ATOM 641 O O . GLY A 1 83 ? -7.713 5.355 13.142 1.00 85.00 83 GLY A O 1
ATOM 642 N N . ILE A 1 84 ? -5.959 3.966 12.868 1.00 84.56 84 ILE A N 1
ATOM 643 C CA . ILE A 1 84 ? -6.072 3.262 14.152 1.00 84.56 84 ILE A CA 1
ATOM 644 C C . ILE A 1 84 ? -5.783 4.187 15.340 1.00 84.56 84 ILE A C 1
ATOM 646 O O . ILE A 1 84 ? -6.507 4.172 16.337 1.00 84.56 84 ILE A O 1
ATOM 650 N N . SER A 1 85 ? -4.759 5.039 15.230 1.00 82.38 85 SER A N 1
ATOM 651 C CA . SER A 1 85 ? -4.447 6.042 16.258 1.00 82.38 85 SER A CA 1
ATOM 652 C C . SER A 1 85 ? -5.608 7.024 16.449 1.00 82.38 85 SER A C 1
ATOM 654 O O . SER A 1 85 ? -6.101 7.220 17.562 1.00 82.38 85 SER A O 1
ATOM 656 N N . SER A 1 86 ? -6.106 7.583 15.342 1.00 79.19 86 SER A N 1
ATOM 657 C CA . SER A 1 86 ? -7.224 8.532 15.304 1.00 79.19 86 SER A CA 1
ATOM 658 C C . SER A 1 86 ? -8.493 7.976 15.964 1.00 79.19 86 SER A C 1
ATOM 660 O O . SER A 1 86 ? -9.139 8.663 16.761 1.00 79.19 86 SER A O 1
ATOM 662 N N . GLU A 1 87 ? -8.827 6.709 15.703 1.00 72.88 87 GLU A N 1
ATOM 663 C CA . GLU A 1 87 ? -10.001 6.032 16.266 1.00 72.88 87 GLU A CA 1
ATOM 664 C C . GLU A 1 87 ? -9.965 5.946 17.802 1.00 72.88 87 GLU A C 1
ATOM 666 O O . GLU A 1 87 ? -10.976 6.181 18.479 1.00 72.88 87 GLU A O 1
ATOM 671 N N . TYR A 1 88 ? -8.799 5.661 18.383 1.00 72.25 88 TYR A N 1
ATOM 672 C CA . TYR A 1 88 ? -8.659 5.559 19.835 1.00 72.25 88 TYR A CA 1
ATOM 673 C C . TYR A 1 88 ? -8.794 6.914 20.549 1.00 72.25 88 TYR A C 1
ATOM 675 O O . TYR A 1 88 ? -9.403 7.008 21.622 1.00 72.25 88 TYR A O 1
ATOM 683 N N . PHE A 1 89 ? -8.284 7.991 19.946 1.00 67.75 89 PHE A N 1
ATOM 684 C CA . PHE A 1 89 ? -8.450 9.337 20.503 1.00 67.75 89 PHE A CA 1
ATOM 685 C C . PHE A 1 89 ? -9.902 9.826 20.410 1.00 67.75 89 PHE A C 1
ATOM 687 O O . PHE A 1 89 ? -10.410 10.419 21.365 1.00 67.75 89 PHE A O 1
ATOM 694 N N . LEU A 1 90 ? -10.603 9.506 19.316 1.00 66.50 90 LEU A N 1
ATOM 695 C CA . LEU A 1 90 ? -12.025 9.819 19.135 1.00 66.50 90 LEU A CA 1
ATOM 696 C C . LEU A 1 90 ? -12.926 9.060 20.124 1.00 66.50 90 LEU A C 1
ATOM 698 O O . LEU A 1 90 ? -13.866 9.641 20.659 1.00 66.50 90 LEU A O 1
ATOM 702 N N . SER A 1 91 ? -12.620 7.794 20.420 1.00 60.69 91 SER A N 1
ATOM 703 C CA . SER A 1 91 ? -13.393 6.964 21.362 1.00 60.69 91 SER A CA 1
ATOM 704 C C . SER A 1 91 ? -13.159 7.302 22.843 1.00 60.69 91 SER A C 1
ATOM 706 O O . SER A 1 91 ? -13.981 6.959 23.693 1.00 60.69 91 SER A O 1
ATOM 708 N N . THR A 1 92 ? -12.069 8.003 23.172 1.00 62.00 92 THR A N 1
ATOM 709 C CA . THR A 1 92 ? -11.769 8.461 24.542 1.00 62.00 92 THR A CA 1
ATOM 710 C C . THR A 1 92 ? -12.436 9.803 24.883 1.00 62.00 92 THR A C 1
ATOM 712 O O . THR A 1 92 ? -12.632 10.109 26.064 1.00 62.00 92 THR A O 1
ATOM 715 N N . SER A 1 93 ? -12.816 10.606 23.882 1.00 60.59 93 SER A N 1
ATOM 716 C CA . SER A 1 93 ? -13.523 11.871 24.107 1.00 60.59 93 SER A CA 1
ATOM 717 C C . SER A 1 93 ? -14.977 11.602 24.518 1.00 60.59 93 SER A C 1
ATOM 719 O O . SER A 1 93 ? -15.709 10.896 23.834 1.00 60.59 93 SER A O 1
ATOM 721 N N . LYS A 1 94 ? -15.397 12.145 25.668 1.00 47.53 94 LYS A N 1
ATOM 722 C CA . LYS A 1 94 ? -16.630 11.826 26.429 1.00 47.53 94 LYS A CA 1
ATOM 723 C C . LYS A 1 94 ? -17.976 11.948 25.686 1.00 47.53 94 LYS A C 1
ATOM 725 O O . LYS A 1 94 ? -19.007 11.652 26.288 1.00 47.53 94 LYS A O 1
ATOM 730 N N . SER A 1 95 ? -18.022 12.346 24.418 1.00 51.47 95 SER A N 1
ATOM 731 C CA . SER A 1 95 ? -19.252 12.315 23.624 1.00 51.47 95 SER A CA 1
ATOM 732 C C . SER A 1 95 ? -19.427 10.938 22.973 1.00 51.47 95 SER A C 1
ATOM 734 O O . SER A 1 95 ? -18.994 10.722 21.841 1.00 51.47 95 SER A O 1
ATOM 736 N N . HIS A 1 96 ? -20.077 10.007 23.680 1.00 46.88 96 HIS A N 1
ATOM 737 C CA . HIS A 1 96 ? -20.591 8.740 23.137 1.00 46.88 96 HIS A CA 1
ATOM 738 C C . HIS A 1 96 ? -21.674 9.013 22.074 1.00 46.88 96 HIS A C 1
ATOM 740 O O . HIS A 1 96 ? -22.863 8.820 22.302 1.00 46.88 96 HIS A O 1
ATOM 746 N N . ILE A 1 97 ? -21.272 9.510 20.906 1.00 56.81 97 ILE A N 1
ATOM 747 C CA . ILE A 1 97 ? -22.144 9.648 19.744 1.00 56.81 97 ILE A CA 1
ATOM 748 C C . ILE A 1 97 ? -21.746 8.517 18.784 1.00 56.81 97 ILE A C 1
ATOM 750 O O . ILE A 1 97 ? -20.783 8.688 18.031 1.00 56.81 97 ILE A O 1
ATOM 754 N N . PRO A 1 98 ? -22.437 7.358 18.798 1.00 57.31 98 PRO A N 1
ATOM 755 C CA . PRO A 1 98 ? -22.083 6.194 17.974 1.00 57.31 98 PRO A CA 1
ATOM 756 C C . PRO A 1 98 ? -21.950 6.538 16.480 1.00 57.31 98 PRO A C 1
ATOM 758 O O . PRO A 1 98 ? -21.086 6.002 15.789 1.00 57.31 98 PRO A O 1
ATOM 761 N N . HIS A 1 99 ? -22.700 7.534 15.998 1.00 59.31 99 HIS A N 1
ATOM 762 C CA . HIS A 1 99 ? -22.597 8.055 14.631 1.00 59.31 99 HIS A CA 1
ATOM 763 C C . HIS A 1 99 ? -21.199 8.558 14.222 1.00 59.31 99 HIS A C 1
ATOM 765 O O . HIS A 1 99 ? -20.842 8.458 13.045 1.00 59.31 99 HIS A O 1
ATOM 771 N N . GLN A 1 100 ? -20.404 9.120 15.141 1.00 63.97 100 GLN A N 1
ATOM 772 C CA . GLN A 1 100 ? -19.075 9.643 14.796 1.00 63.97 100 GLN A CA 1
ATOM 773 C C . GLN A 1 100 ? -18.035 8.525 14.648 1.00 63.97 100 GLN A C 1
ATOM 775 O O . GLN A 1 100 ? -17.142 8.628 13.805 1.00 63.97 100 GLN A O 1
ATOM 780 N N . PHE A 1 101 ? -18.205 7.431 15.395 1.00 67.31 101 PHE A N 1
ATOM 781 C CA . PHE A 1 101 ? -17.325 6.266 15.363 1.00 67.31 101 PHE A CA 1
ATOM 782 C C . PHE A 1 101 ? -17.373 5.557 14.002 1.00 67.31 101 PHE A C 1
ATOM 784 O O . PHE A 1 101 ? -16.359 5.483 13.306 1.00 67.31 101 PHE A O 1
ATOM 791 N N . TYR A 1 102 ? -18.569 5.156 13.554 1.00 69.50 102 TYR A N 1
ATOM 792 C CA . TYR A 1 102 ? -18.744 4.486 12.259 1.00 69.50 102 TYR A CA 1
ATOM 793 C C . TYR A 1 102 ? -18.289 5.354 11.081 1.00 69.50 102 TYR A C 1
ATOM 795 O O . TYR A 1 102 ? -17.691 4.861 10.127 1.00 69.50 102 TYR A O 1
ATOM 803 N N . ARG A 1 103 ? -18.519 6.673 11.147 1.00 72.88 103 ARG A N 1
ATOM 804 C CA . ARG A 1 103 ? -18.082 7.604 10.097 1.00 72.88 103 ARG A CA 1
ATOM 805 C C . ARG A 1 103 ? -16.555 7.703 10.011 1.00 72.88 103 ARG A C 1
ATOM 807 O O . ARG A 1 103 ? -16.033 7.813 8.902 1.00 72.88 103 ARG A O 1
ATOM 814 N N . SER A 1 104 ? -15.857 7.694 11.147 1.00 73.88 104 SER A N 1
ATOM 815 C CA . SER A 1 104 ? -14.391 7.751 11.185 1.00 73.88 104 SER A CA 1
ATOM 816 C C . SER A 1 104 ? -13.768 6.451 10.676 1.00 73.88 104 SER A C 1
ATOM 818 O O . SER A 1 104 ? -12.956 6.483 9.750 1.00 73.88 104 SER A O 1
ATOM 820 N N . GLN A 1 105 ? -14.242 5.306 11.178 1.00 78.62 105 GLN A N 1
ATOM 821 C CA . GLN A 1 105 ? -13.771 3.984 10.758 1.00 78.62 105 GLN A CA 1
ATOM 822 C C . GLN A 1 105 ? -13.972 3.772 9.255 1.00 78.62 105 GLN A C 1
ATOM 824 O O . GLN A 1 105 ? -13.055 3.353 8.552 1.00 78.62 105 GLN A O 1
ATOM 829 N N . ARG A 1 106 ? -15.140 4.158 8.725 1.00 84.06 106 ARG A N 1
ATOM 830 C CA . ARG A 1 106 ? -15.420 4.053 7.292 1.00 84.06 106 ARG A CA 1
ATOM 831 C C . ARG A 1 106 ? -14.414 4.835 6.456 1.00 84.06 106 ARG A C 1
ATOM 833 O O . ARG A 1 106 ? -13.936 4.321 5.451 1.00 84.06 106 ARG A O 1
ATOM 840 N N . LYS A 1 107 ? -14.075 6.061 6.863 1.00 83.19 107 LYS A N 1
ATOM 841 C CA . LYS A 1 107 ? -13.088 6.887 6.152 1.00 83.19 107 LYS A CA 1
ATOM 842 C C . LYS A 1 107 ? -11.695 6.260 6.181 1.00 83.19 107 LYS A C 1
ATOM 844 O O . LYS A 1 107 ? -11.065 6.211 5.131 1.00 83.19 107 LYS A O 1
ATOM 849 N N . ALA A 1 108 ? -11.248 5.773 7.337 1.00 84.56 108 ALA A N 1
ATOM 850 C CA . ALA A 1 108 ? -9.939 5.137 7.480 1.00 84.56 108 ALA A CA 1
ATOM 851 C C . ALA A 1 108 ? -9.829 3.866 6.623 1.00 84.56 108 ALA A C 1
ATOM 853 O O . ALA A 1 108 ? -8.929 3.759 5.795 1.00 84.56 108 ALA A O 1
ATOM 854 N N . VAL A 1 109 ? -10.803 2.955 6.737 1.00 87.75 109 VAL A N 1
ATOM 855 C CA . VAL A 1 109 ? -10.837 1.705 5.959 1.00 87.75 109 VAL A CA 1
ATOM 856 C C . VAL A 1 109 ? -10.914 1.987 4.458 1.00 87.75 109 VAL A C 1
ATOM 858 O O . VAL A 1 109 ? -10.191 1.367 3.686 1.00 87.75 109 VAL A O 1
ATOM 861 N N . THR A 1 110 ? -11.732 2.957 4.034 1.00 90.88 110 THR A N 1
ATOM 862 C CA . THR A 1 110 ? -11.846 3.324 2.610 1.00 90.88 110 THR A CA 1
ATOM 863 C C . THR A 1 110 ? -10.519 3.823 2.050 1.00 90.88 110 THR A C 1
ATOM 865 O O . THR A 1 110 ? -10.132 3.409 0.963 1.00 90.88 110 THR A O 1
ATOM 868 N N . ARG A 1 111 ? -9.814 4.699 2.778 1.00 89.25 111 ARG A N 1
ATOM 869 C CA . ARG A 1 111 ? -8.519 5.232 2.333 1.00 89.25 111 ARG A CA 1
ATOM 870 C C . ARG A 1 111 ? -7.454 4.148 2.288 1.00 89.25 111 ARG A C 1
ATOM 872 O O . ARG A 1 111 ? -6.792 4.011 1.268 1.00 89.25 111 ARG A O 1
ATOM 879 N N . PHE A 1 112 ? -7.357 3.340 3.342 1.00 91.94 112 PHE A N 1
ATOM 880 C CA . PHE A 1 112 ? -6.430 2.213 3.395 1.00 91.94 112 PHE A CA 1
ATOM 881 C C . PHE A 1 112 ? -6.616 1.265 2.205 1.00 91.94 112 PHE A C 1
ATOM 883 O O . PHE A 1 112 ? -5.673 0.993 1.463 1.00 91.94 112 PHE A O 1
ATOM 890 N N . VAL A 1 113 ? -7.851 0.806 1.990 1.00 93.00 113 VAL A N 1
ATOM 891 C CA . VAL A 1 113 ? -8.172 -0.122 0.906 1.00 93.00 113 VAL A CA 1
ATOM 892 C C . VAL A 1 113 ? -7.923 0.506 -0.463 1.00 93.00 113 VAL A C 1
ATOM 894 O O . VAL A 1 113 ? -7.366 -0.159 -1.331 1.00 93.00 113 VAL A O 1
ATOM 897 N N . ALA A 1 114 ? -8.297 1.771 -0.670 1.00 91.69 114 ALA A N 1
ATOM 898 C CA . ALA A 1 114 ? -8.073 2.442 -1.947 1.00 91.69 114 ALA A CA 1
ATOM 899 C C . ALA A 1 114 ? -6.585 2.446 -2.330 1.00 91.69 114 ALA A C 1
ATOM 901 O O . ALA A 1 114 ? -6.241 2.116 -3.462 1.00 91.69 114 ALA A O 1
ATOM 902 N N . VAL A 1 115 ? -5.701 2.745 -1.376 1.00 92.62 115 VAL A N 1
ATOM 903 C CA . VAL A 1 115 ? -4.251 2.755 -1.608 1.00 92.62 115 VAL A CA 1
ATOM 904 C C . VAL A 1 115 ? -3.716 1.341 -1.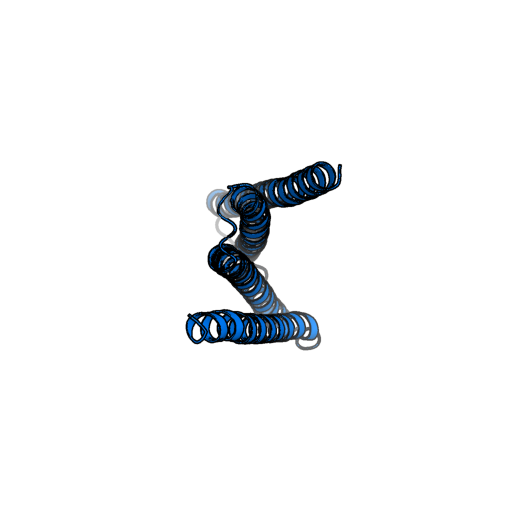842 1.00 92.62 115 VAL A C 1
ATOM 906 O O . VAL A 1 115 ? -2.939 1.134 -2.771 1.00 92.62 115 VAL A O 1
ATOM 909 N N . ALA A 1 116 ? -4.173 0.353 -1.067 1.00 92.00 116 ALA A N 1
ATOM 910 C CA . ALA A 1 116 ? -3.787 -1.045 -1.259 1.00 92.00 116 ALA A CA 1
ATOM 911 C C . ALA A 1 116 ? -4.202 -1.583 -2.641 1.00 92.00 116 ALA A C 1
ATOM 913 O O . ALA A 1 116 ? -3.436 -2.294 -3.284 1.00 92.00 116 ALA A O 1
ATOM 914 N N .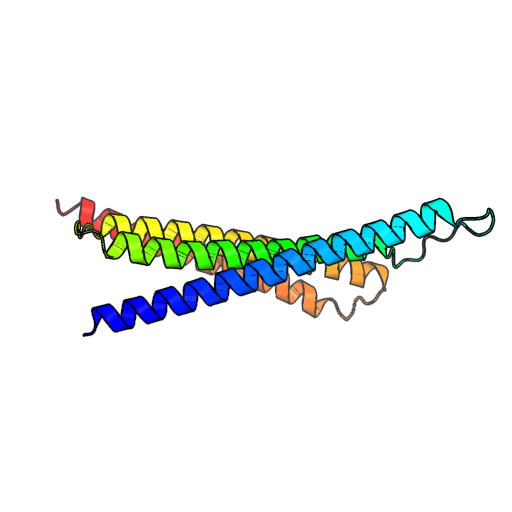 VAL A 1 117 ? -5.390 -1.216 -3.131 1.00 94.94 117 VAL A N 1
ATOM 915 C CA . VAL A 1 117 ? -5.858 -1.585 -4.476 1.00 94.94 117 VAL A CA 1
ATOM 916 C C . VAL A 1 117 ? -4.993 -0.939 -5.551 1.00 94.94 117 VAL A C 1
ATOM 918 O O . VAL A 1 117 ? -4.598 -1.626 -6.487 1.00 94.94 117 VAL A O 1
ATOM 921 N N . ILE A 1 118 ? -4.656 0.347 -5.410 1.00 92.12 118 ILE A N 1
ATOM 922 C CA . ILE A 1 118 ? -3.746 1.029 -6.341 1.00 92.12 118 ILE A CA 1
ATOM 923 C C . ILE A 1 118 ? -2.393 0.306 -6.383 1.00 92.12 118 ILE A C 1
ATOM 925 O O . ILE A 1 118 ? -1.898 0.028 -7.471 1.00 92.12 118 ILE A O 1
ATOM 929 N N . ALA A 1 119 ? -1.837 -0.068 -5.225 1.00 91.12 119 ALA A N 1
ATOM 930 C CA . ALA A 1 119 ? -0.584 -0.819 -5.142 1.00 91.12 119 ALA A CA 1
ATOM 931 C C . ALA A 1 119 ? -0.675 -2.182 -5.852 1.00 91.12 119 ALA A C 1
ATOM 933 O O . ALA A 1 119 ? 0.156 -2.486 -6.701 1.00 91.12 119 ALA A O 1
ATOM 934 N N . LEU A 1 120 ? -1.713 -2.977 -5.564 1.00 92.31 120 LEU A N 1
ATOM 935 C CA . LEU A 1 120 ? -1.914 -4.299 -6.175 1.00 92.31 120 LEU A CA 1
ATOM 936 C C . LEU A 1 120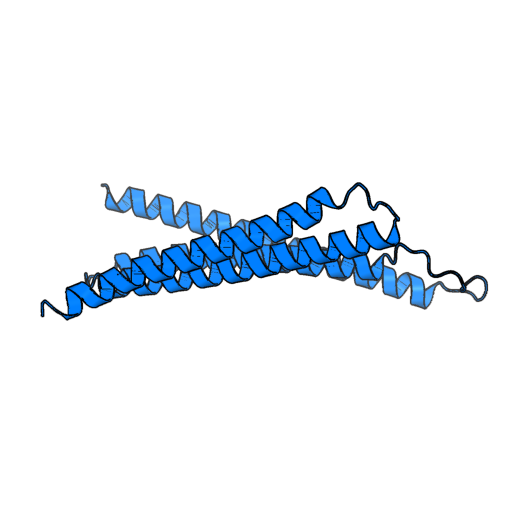 ? -2.099 -4.224 -7.695 1.00 92.31 120 LEU A C 1
ATOM 938 O O . LEU A 1 120 ? -1.588 -5.073 -8.426 1.00 92.31 120 LEU A O 1
ATOM 942 N N . VAL A 1 121 ? -2.828 -3.213 -8.175 1.00 93.25 121 VAL A N 1
ATOM 943 C CA . VAL A 1 121 ? -3.024 -2.990 -9.609 1.00 93.25 121 VAL A CA 1
ATOM 944 C C . VAL A 1 121 ? -1.702 -2.597 -10.257 1.00 93.25 121 VAL A C 1
ATOM 946 O O . VAL A 1 121 ? -1.323 -3.223 -11.241 1.00 93.25 121 VAL A O 1
ATOM 949 N N . LEU A 1 122 ? -0.967 -1.633 -9.699 1.00 90.94 122 LEU A N 1
ATOM 950 C CA . LEU A 1 122 ? 0.335 -1.232 -10.237 1.00 90.94 122 LEU A CA 1
ATOM 951 C C . LEU A 1 122 ? 1.310 -2.409 -10.281 1.00 90.94 122 LEU A C 1
ATOM 953 O O . LEU A 1 122 ? 1.875 -2.676 -11.336 1.00 90.94 122 LEU A O 1
ATOM 957 N N . GLU A 1 123 ? 1.416 -3.170 -9.193 1.00 88.69 123 GLU A N 1
ATOM 958 C CA . GLU A 1 123 ? 2.231 -4.384 -9.123 1.00 88.69 123 GLU A CA 1
ATOM 959 C C . GLU A 1 123 ? 1.855 -5.367 -10.244 1.00 88.69 123 GLU A C 1
ATOM 961 O O . GLU A 1 123 ? 2.707 -5.806 -11.017 1.00 88.69 123 GLU A O 1
ATOM 966 N N . SER A 1 124 ? 0.558 -5.650 -10.415 1.00 91.81 124 SER A N 1
ATOM 967 C CA . SER A 1 124 ? 0.086 -6.543 -11.478 1.00 91.81 124 SER A CA 1
ATOM 968 C C . SER A 1 124 ? 0.412 -6.030 -12.884 1.00 91.81 124 SER A C 1
ATOM 970 O O . SER A 1 124 ? 0.830 -6.812 -13.733 1.00 91.81 124 SER A O 1
ATOM 972 N N . PHE A 1 125 ? 0.289 -4.724 -13.133 1.00 88.50 125 PHE A N 1
ATOM 973 C CA . PHE A 1 125 ? 0.581 -4.119 -14.432 1.00 88.50 125 PHE A CA 1
ATOM 974 C C . PHE A 1 125 ? 2.072 -4.210 -14.764 1.00 88.50 125 PHE A C 1
ATOM 976 O O . PHE A 1 125 ? 2.424 -4.574 -15.885 1.00 88.50 125 PHE A O 1
ATOM 983 N N . ILE A 1 126 ? 2.944 -3.956 -13.784 1.00 85.56 126 ILE A N 1
ATOM 984 C CA . ILE A 1 126 ? 4.400 -4.087 -13.929 1.00 85.56 126 ILE A CA 1
ATOM 985 C C . ILE A 1 126 ? 4.763 -5.517 -14.333 1.00 85.56 126 ILE A C 1
ATOM 987 O O . ILE A 1 126 ? 5.540 -5.737 -15.262 1.00 85.56 126 ILE A O 1
ATOM 991 N N . LEU A 1 127 ? 4.157 -6.504 -13.676 1.00 86.88 127 LEU A N 1
ATOM 992 C CA . LEU A 1 127 ? 4.404 -7.919 -13.942 1.00 86.88 127 LEU A CA 1
ATOM 993 C C . LEU A 1 127 ? 3.858 -8.372 -15.297 1.00 86.88 127 LEU A C 1
ATOM 995 O O . LEU A 1 127 ? 4.496 -9.187 -15.960 1.00 86.88 127 LEU A O 1
ATOM 999 N N . VAL A 1 128 ? 2.710 -7.842 -15.731 1.00 86.69 128 VAL A N 1
ATOM 1000 C CA . VAL A 1 128 ? 2.188 -8.090 -17.084 1.00 86.69 128 VAL A CA 1
ATOM 1001 C C . VAL A 1 128 ? 3.157 -7.553 -18.130 1.00 86.69 128 VAL A C 1
ATOM 1003 O O . VAL A 1 128 ? 3.503 -8.290 -19.049 1.00 86.69 128 VAL A O 1
ATOM 1006 N N . ILE A 1 129 ? 3.634 -6.314 -17.976 1.00 81.69 129 ILE A N 1
ATOM 1007 C CA . ILE A 1 129 ? 4.616 -5.714 -18.893 1.00 81.69 129 ILE A CA 1
ATOM 1008 C C . ILE A 1 129 ? 5.895 -6.561 -18.917 1.00 81.69 129 ILE A C 1
ATOM 1010 O O . ILE A 1 129 ? 6.382 -6.927 -19.985 1.00 81.69 129 ILE A O 1
ATOM 1014 N N . LYS A 1 130 ? 6.394 -6.951 -17.740 1.00 78.69 130 LYS A N 1
ATOM 1015 C CA . LYS A 1 130 ? 7.590 -7.786 -17.605 1.00 78.69 130 LYS A CA 1
ATOM 1016 C C . LYS A 1 130 ? 7.439 -9.141 -18.301 1.00 78.69 130 LYS A C 1
ATOM 1018 O O . LYS A 1 130 ? 8.320 -9.546 -19.052 1.00 78.69 130 LYS A O 1
ATOM 1023 N N . PHE A 1 131 ? 6.337 -9.857 -18.078 1.00 82.56 131 PHE A N 1
ATOM 1024 C CA . PHE A 1 131 ? 6.135 -11.167 -18.707 1.00 82.56 131 PHE A CA 1
ATOM 1025 C C . PHE A 1 131 ? 5.807 -11.085 -20.196 1.00 82.56 131 PHE A C 1
ATOM 1027 O O . PHE A 1 131 ? 6.159 -12.013 -20.925 1.00 82.56 131 PHE A O 1
ATOM 1034 N N . ALA A 1 132 ? 5.183 -9.994 -20.650 1.00 78.62 132 ALA A N 1
ATOM 1035 C CA . ALA A 1 132 ? 4.956 -9.743 -22.068 1.00 78.62 132 ALA A CA 1
ATOM 1036 C C . ALA A 1 132 ? 6.282 -9.599 -22.829 1.00 78.62 132 ALA A C 1
ATOM 1038 O O . ALA A 1 132 ? 6.440 -10.215 -23.879 1.00 78.62 132 ALA A O 1
ATOM 1039 N N . ASN A 1 133 ? 7.251 -8.871 -22.267 1.00 71.44 133 ASN A N 1
ATOM 1040 C CA . ASN A 1 133 ? 8.565 -8.685 -22.890 1.00 71.44 133 ASN A CA 1
ATOM 1041 C C . ASN A 1 133 ? 9.411 -9.968 -22.872 1.00 71.44 133 ASN A C 1
ATOM 1043 O O . ASN A 1 133 ? 10.046 -10.303 -23.863 1.00 71.44 133 ASN A O 1
ATOM 1047 N N . LEU A 1 134 ? 9.361 -10.748 -21.787 1.00 71.69 134 LEU A N 1
ATOM 1048 C CA . LEU A 1 134 ? 10.143 -11.987 -21.659 1.00 71.69 134 LEU A CA 1
ATOM 1049 C C . LEU A 1 134 ? 9.593 -13.170 -22.484 1.00 71.69 134 LEU A C 1
ATOM 1051 O O . LEU A 1 134 ? 10.087 -14.289 -22.348 1.00 71.69 134 LEU A O 1
ATOM 1055 N N . ASN A 1 135 ? 8.539 -12.970 -23.289 1.00 68.81 135 ASN A N 1
ATOM 1056 C CA . ASN A 1 135 ? 7.792 -14.032 -23.981 1.00 68.81 135 ASN A CA 1
ATOM 1057 C C . ASN A 1 135 ? 7.367 -15.195 -23.046 1.00 68.81 135 ASN A C 1
ATOM 1059 O O . ASN A 1 135 ? 7.101 -16.316 -23.484 1.00 68.81 135 ASN A O 1
ATOM 1063 N N . LEU A 1 136 ? 7.253 -14.926 -21.738 1.00 73.19 136 LEU A N 1
ATOM 1064 C CA . LEU A 1 136 ? 6.906 -15.883 -20.680 1.00 73.19 136 LEU A CA 1
ATOM 1065 C C . LEU A 1 136 ? 5.384 -15.972 -20.512 1.00 73.19 136 LEU A C 1
ATOM 1067 O O . LEU A 1 136 ? 4.844 -15.853 -19.411 1.00 73.19 136 LEU A O 1
ATOM 1071 N N . VAL A 1 137 ? 4.675 -16.204 -21.619 1.00 64.38 137 VAL A N 1
ATOM 1072 C CA . VAL A 1 137 ? 3.201 -16.175 -21.675 1.00 64.38 137 VAL A CA 1
ATOM 1073 C C . VAL A 1 137 ? 2.558 -17.213 -20.733 1.00 64.38 137 VAL A C 1
ATOM 1075 O O . VAL A 1 137 ? 1.435 -17.035 -20.268 1.00 64.38 137 VAL A O 1
ATOM 1078 N N . GLY A 1 138 ? 3.290 -18.271 -20.366 1.00 66.44 138 GLY A N 1
ATOM 1079 C CA . GLY A 1 138 ? 2.843 -19.276 -19.395 1.00 66.44 138 GLY A CA 1
ATOM 1080 C C . GLY A 1 138 ? 2.851 -18.833 -17.924 1.00 66.44 138 GLY A C 1
ATOM 1081 O O . GLY A 1 138 ? 2.234 -19.505 -17.103 1.00 66.44 138 GLY A O 1
ATOM 1082 N N . ASN A 1 139 ? 3.512 -17.723 -17.563 1.00 80.12 139 ASN A N 1
ATOM 1083 C CA . ASN A 1 139 ? 3.675 -17.300 -16.162 1.00 80.12 139 ASN A CA 1
ATOM 1084 C C . ASN A 1 139 ? 2.739 -16.150 -15.733 1.00 80.12 139 ASN A C 1
ATOM 1086 O O . ASN A 1 139 ? 2.891 -15.579 -14.652 1.00 80.12 139 ASN A O 1
ATOM 1090 N N . LEU A 1 140 ? 1.738 -15.806 -16.554 1.00 84.56 140 LEU A N 1
ATOM 1091 C CA . LEU A 1 140 ? 0.803 -14.707 -16.267 1.00 84.56 140 LEU A CA 1
ATOM 1092 C C . LEU A 1 140 ? -0.130 -14.977 -15.074 1.00 84.56 140 LEU A C 1
ATOM 1094 O O . LEU A 1 140 ? -0.818 -14.063 -14.618 1.00 84.56 140 LEU A O 1
ATOM 1098 N N . THR A 1 141 ? -0.142 -16.196 -14.533 1.00 89.50 141 THR A N 1
ATOM 1099 C CA . THR A 1 141 ? -0.982 -16.576 -13.389 1.00 89.50 141 THR A CA 1
ATOM 1100 C C . THR A 1 141 ? -0.799 -15.637 -12.195 1.00 89.50 141 THR A C 1
ATOM 1102 O O . THR A 1 141 ? -1.781 -15.285 -11.544 1.00 89.50 141 THR A O 1
ATOM 1105 N N . TYR A 1 142 ? 0.431 -15.185 -11.926 1.00 89.94 142 TYR A N 1
ATOM 1106 C CA . TYR A 1 142 ? 0.717 -14.291 -10.802 1.00 89.94 142 TYR A CA 1
ATOM 1107 C C . TYR A 1 142 ? 0.072 -12.896 -10.965 1.00 89.94 142 TYR A C 1
ATOM 1109 O O . TYR A 1 142 ? -0.749 -12.531 -10.118 1.00 89.94 142 TYR A O 1
ATOM 1117 N N . PRO A 1 143 ? 0.325 -12.136 -12.052 1.00 91.69 143 PRO A N 1
ATOM 1118 C CA . PRO A 1 143 ? -0.353 -10.859 -12.271 1.00 91.69 143 PRO A CA 1
ATOM 1119 C C . PRO A 1 143 ? -1.877 -10.979 -12.367 1.00 91.69 143 PRO A C 1
ATOM 1121 O O . PRO A 1 143 ? -2.586 -10.134 -11.823 1.00 91.69 143 PRO A O 1
ATOM 1124 N N . ILE A 1 144 ? -2.404 -12.041 -12.988 1.00 93.56 144 ILE A N 1
ATOM 1125 C CA . ILE A 1 144 ? -3.856 -12.284 -13.032 1.00 93.56 144 ILE A CA 1
ATOM 1126 C C . ILE A 1 144 ? -4.410 -12.456 -11.612 1.00 93.56 144 ILE A C 1
ATOM 1128 O O . ILE A 1 144 ? -5.443 -11.873 -11.280 1.00 93.56 144 ILE A O 1
ATOM 1132 N N . GLY A 1 145 ? -3.708 -13.200 -10.752 1.00 94.25 145 GLY A N 1
ATOM 1133 C CA . GLY A 1 145 ? -4.068 -13.365 -9.345 1.00 94.25 145 GLY A CA 1
ATOM 1134 C C . GLY A 1 145 ? -4.162 -12.033 -8.596 1.00 94.25 145 GLY A C 1
ATOM 1135 O O . GLY A 1 145 ? -5.124 -11.819 -7.863 1.00 94.25 145 GLY A O 1
ATOM 1136 N N . LEU A 1 146 ? -3.225 -11.109 -8.829 1.00 94.25 146 LEU A N 1
ATOM 1137 C CA . LEU A 1 146 ? -3.242 -9.769 -8.226 1.00 94.25 146 LEU A CA 1
ATOM 1138 C C . LEU A 1 146 ? -4.412 -8.904 -8.732 1.00 94.25 146 LEU A C 1
ATOM 1140 O O . LEU A 1 146 ? -5.055 -8.210 -7.940 1.00 94.25 146 LEU A O 1
ATOM 1144 N N . ILE A 1 147 ? -4.751 -8.984 -10.023 1.00 95.12 147 ILE A N 1
ATOM 1145 C CA . ILE A 1 147 ? -5.920 -8.288 -10.590 1.00 95.12 147 ILE A CA 1
ATOM 1146 C C . ILE A 1 147 ? -7.214 -8.836 -9.977 1.00 95.12 147 ILE A C 1
ATOM 1148 O O . ILE A 1 147 ? -8.063 -8.068 -9.525 1.00 95.12 147 ILE A O 1
ATOM 1152 N N . VAL A 1 148 ? -7.357 -10.160 -9.890 1.00 96.88 148 VAL A N 1
ATOM 1153 C CA . VAL A 1 148 ? -8.532 -10.792 -9.270 1.00 96.88 148 VAL A CA 1
ATOM 1154 C C . VAL A 1 148 ? -8.621 -10.437 -7.783 1.00 96.88 148 VAL A C 1
ATOM 1156 O O . VAL A 1 148 ? -9.700 -10.090 -7.301 1.00 96.88 148 VAL A O 1
ATOM 1159 N N . ALA A 1 149 ? -7.498 -10.460 -7.061 1.00 95.94 149 ALA A N 1
ATOM 1160 C CA . ALA A 1 149 ? -7.440 -10.083 -5.653 1.00 95.94 149 ALA A CA 1
ATOM 1161 C C . ALA A 1 149 ? -7.846 -8.620 -5.435 1.00 95.94 149 ALA A C 1
ATOM 1163 O O . ALA A 1 149 ? -8.638 -8.341 -4.537 1.00 95.94 149 ALA A O 1
ATOM 1164 N N . SER A 1 150 ? -7.370 -7.690 -6.270 1.00 95.75 150 SER A N 1
ATOM 1165 C CA . SER A 1 150 ? -7.743 -6.274 -6.167 1.00 95.75 150 SER A CA 1
ATOM 1166 C C . SER A 1 150 ? -9.235 -6.047 -6.447 1.00 95.75 150 SER A C 1
ATOM 1168 O O . SER A 1 150 ? -9.895 -5.324 -5.697 1.00 95.75 150 SER A O 1
ATOM 1170 N N . GLY A 1 151 ? -9.806 -6.747 -7.434 1.00 97.38 151 GLY A N 1
ATOM 1171 C CA . GLY A 1 151 ? -11.249 -6.754 -7.691 1.00 97.38 151 GLY A CA 1
ATOM 1172 C C . GLY A 1 151 ? -12.061 -7.296 -6.509 1.00 97.38 151 GLY A C 1
ATOM 1173 O O . GLY A 1 151 ? -13.030 -6.669 -6.079 1.00 97.38 151 GLY A O 1
ATOM 1174 N N . PHE A 1 152 ? -11.637 -8.418 -5.924 1.00 97.56 152 PHE A N 1
ATOM 1175 C CA . PHE A 1 152 ? -12.277 -8.988 -4.736 1.00 97.56 152 PHE A CA 1
ATOM 1176 C C . PHE A 1 152 ? -12.228 -8.030 -3.534 1.00 97.56 152 PHE A C 1
ATOM 1178 O O . PHE A 1 152 ? -13.216 -7.868 -2.815 1.00 97.56 152 PHE A O 1
ATOM 1185 N N . LEU A 1 153 ? -11.101 -7.346 -3.341 1.00 95.50 153 LEU A N 1
ATOM 1186 C CA . LEU A 1 153 ? -10.897 -6.389 -2.257 1.00 95.50 153 LEU A CA 1
ATOM 1187 C C . LEU A 1 153 ? -11.806 -5.154 -2.420 1.00 95.50 153 LEU A C 1
ATOM 1189 O O . LEU A 1 153 ? -12.427 -4.716 -1.449 1.00 95.50 153 LEU A O 1
ATOM 1193 N N . LEU A 1 154 ? -11.985 -4.658 -3.651 1.00 96.50 154 LEU A N 1
ATOM 1194 C CA . LEU A 1 154 ? -12.956 -3.603 -3.966 1.00 96.50 154 LEU A CA 1
ATOM 1195 C C . LEU A 1 154 ? -14.404 -4.033 -3.713 1.00 96.50 154 LEU A C 1
ATOM 1197 O O . LEU A 1 154 ? -15.175 -3.258 -3.147 1.00 96.50 154 LEU A O 1
ATOM 1201 N N . ILE A 1 155 ? -14.780 -5.258 -4.093 1.00 97.50 155 ILE A N 1
ATOM 1202 C CA . ILE A 1 155 ? -16.121 -5.799 -3.823 1.00 97.50 155 ILE A CA 1
ATOM 1203 C C . ILE A 1 155 ? -16.363 -5.871 -2.312 1.00 97.50 155 ILE A C 1
ATOM 1205 O O . ILE A 1 155 ? -17.394 -5.400 -1.830 1.00 97.50 155 ILE A O 1
ATOM 1209 N N . SER A 1 156 ? -15.397 -6.396 -1.555 1.00 96.00 156 SER A N 1
ATOM 1210 C CA . SER A 1 156 ? -15.458 -6.465 -0.092 1.00 96.00 156 SER A CA 1
ATOM 1211 C C . SER A 1 156 ? -15.617 -5.078 0.540 1.00 96.00 156 SER A C 1
ATOM 1213 O O . SER A 1 156 ? -16.488 -4.876 1.390 1.00 96.00 156 SER A O 1
ATOM 1215 N N . LEU A 1 157 ? -14.859 -4.082 0.063 1.00 94.69 157 LEU A N 1
ATOM 1216 C CA . LEU A 1 157 ? -15.018 -2.697 0.502 1.00 94.69 157 LEU A CA 1
ATOM 1217 C C . LEU A 1 157 ? -16.405 -2.145 0.150 1.00 94.69 157 LEU A C 1
ATOM 1219 O O . LEU A 1 157 ? -17.036 -1.516 0.995 1.00 94.69 157 LEU A O 1
ATOM 1223 N N . GLY A 1 158 ? -16.903 -2.385 -1.064 1.00 94.75 158 GLY A N 1
ATOM 1224 C CA . GLY A 1 158 ? -18.237 -1.957 -1.486 1.00 94.75 158 GLY A CA 1
ATOM 1225 C C . GLY A 1 158 ? -19.339 -2.521 -0.586 1.00 94.75 158 GLY A C 1
ATOM 1226 O O . GLY A 1 158 ? -20.204 -1.775 -0.124 1.00 94.75 158 GLY A O 1
ATOM 1227 N N . ILE A 1 159 ? -19.258 -3.814 -0.258 1.00 94.62 159 ILE A N 1
ATOM 1228 C CA . ILE A 1 159 ? -20.170 -4.482 0.681 1.00 94.62 159 ILE A CA 1
ATOM 1229 C C . ILE A 1 159 ? -20.056 -3.858 2.078 1.00 94.62 159 ILE A C 1
ATOM 1231 O O . ILE A 1 159 ? -21.073 -3.518 2.685 1.00 94.62 159 ILE A O 1
ATOM 1235 N N . PHE A 1 160 ? -18.839 -3.639 2.581 1.00 91.62 160 PHE A N 1
ATOM 1236 C CA . PHE A 1 160 ? -18.610 -2.978 3.867 1.00 91.62 160 PHE A CA 1
ATOM 1237 C C . PHE A 1 160 ? -19.233 -1.572 3.916 1.00 91.62 160 PHE A C 1
ATOM 1239 O O . PHE A 1 160 ? -19.904 -1.211 4.888 1.00 91.62 160 PHE A O 1
ATOM 1246 N N . LEU A 1 161 ? -19.072 -0.775 2.857 1.00 90.62 161 LEU A N 1
ATOM 1247 C CA . LEU A 1 161 ? -19.665 0.559 2.755 1.00 90.62 161 LEU A CA 1
ATOM 1248 C C . LEU A 1 161 ? -21.196 0.511 2.732 1.00 90.62 161 LEU A C 1
ATOM 1250 O O . LEU A 1 161 ? -21.836 1.312 3.416 1.00 90.62 161 LEU A O 1
ATOM 1254 N N . TYR A 1 162 ? -21.773 -0.441 1.999 1.00 89.75 162 TYR A N 1
ATOM 1255 C CA . TYR A 1 162 ? -23.218 -0.642 1.921 1.00 89.75 162 TYR A CA 1
ATOM 1256 C C . TYR A 1 162 ? -23.822 -1.019 3.285 1.00 89.75 162 TYR A C 1
ATOM 1258 O O . TYR A 1 162 ? -24.753 -0.363 3.760 1.00 89.75 162 TYR A O 1
ATOM 1266 N N . LEU A 1 163 ? -23.243 -2.011 3.970 1.00 87.31 163 LEU A N 1
ATOM 1267 C CA . LEU A 1 163 ? -23.730 -2.488 5.271 1.00 87.31 163 LEU A CA 1
ATOM 1268 C C . LEU A 1 163 ? -23.583 -1.432 6.377 1.00 87.31 163 LEU A C 1
ATOM 1270 O O . LEU A 1 163 ? -24.456 -1.275 7.236 1.00 87.31 163 LEU A O 1
ATOM 1274 N N . THR A 1 164 ? -22.495 -0.660 6.357 1.00 84.12 164 THR A N 1
ATOM 1275 C CA . THR A 1 164 ? -22.277 0.409 7.344 1.00 84.12 164 THR A 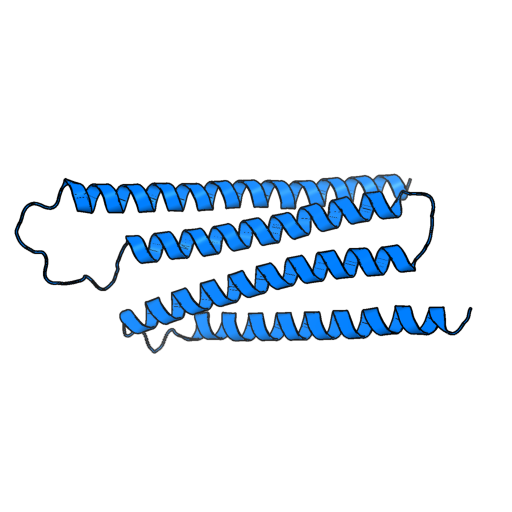CA 1
ATOM 1276 C C . THR A 1 164 ? -23.138 1.647 7.079 1.00 84.12 164 THR A C 1
ATOM 1278 O O . THR A 1 164 ? -23.451 2.382 8.014 1.00 84.12 164 THR A O 1
ATOM 1281 N N . GLN A 1 165 ? -23.581 1.880 5.837 1.00 79.56 165 GLN A N 1
ATOM 1282 C CA . GLN A 1 165 ? -24.526 2.952 5.510 1.00 79.56 165 GLN A CA 1
ATOM 1283 C C . GLN A 1 165 ? -25.938 2.664 6.039 1.00 79.56 165 GLN A C 1
ATOM 1285 O O . GLN A 1 165 ? -26.598 3.583 6.527 1.00 79.56 165 GLN A O 1
ATOM 1290 N N . GLN A 1 166 ? -26.391 1.407 5.992 1.00 63.09 166 GLN A N 1
ATOM 1291 C CA . GLN A 1 166 ? -27.731 1.023 6.448 1.00 63.09 166 GLN A CA 1
ATOM 1292 C C . GLN A 1 166 ? -27.945 1.301 7.945 1.00 63.09 166 GLN A C 1
ATOM 1294 O O . GLN A 1 166 ? -28.993 1.820 8.323 1.00 63.09 166 GLN A O 1
ATOM 1299 N N . ASN A 1 167 ? -26.924 1.054 8.772 1.00 60.66 167 ASN A N 1
ATOM 1300 C CA . ASN A 1 167 ? -26.966 1.289 10.221 1.00 60.66 167 ASN A CA 1
ATOM 1301 C C . ASN A 1 167 ? -27.098 2.775 10.607 1.00 60.66 167 ASN A C 1
ATOM 1303 O O . ASN A 1 167 ? -27.645 3.094 11.657 1.00 60.66 167 ASN A O 1
ATOM 1307 N N . LEU A 1 168 ? -26.630 3.700 9.761 1.00 60.00 168 LEU A N 1
ATOM 1308 C CA . LEU A 1 168 ? -26.758 5.140 10.019 1.00 60.00 168 LEU A CA 1
ATOM 1309 C C . LEU A 1 168 ? -28.171 5.660 9.705 1.00 60.00 168 LEU A C 1
ATOM 1311 O O . LEU A 1 168 ? -28.634 6.607 10.337 1.00 60.00 168 LEU A O 1
ATOM 1315 N N . ASN A 1 169 ? -28.856 5.060 8.729 1.00 59.53 169 ASN A N 1
ATOM 1316 C CA . ASN A 1 169 ? -30.175 5.516 8.283 1.00 59.53 169 ASN A CA 1
ATOM 1317 C C . ASN A 1 169 ? -31.315 5.009 9.183 1.00 59.53 169 ASN A C 1
ATOM 1319 O O . ASN A 1 169 ? -32.341 5.677 9.301 1.00 59.53 169 ASN A O 1
ATOM 1323 N N . THR A 1 170 ? -31.155 3.849 9.825 1.00 57.16 170 THR A N 1
ATOM 1324 C CA . THR A 1 170 ? -32.172 3.256 10.708 1.00 57.16 170 THR A CA 1
ATOM 1325 C C . THR A 1 170 ? -32.286 3.970 12.057 1.00 57.16 170 THR A C 1
ATOM 1327 O O . THR A 1 170 ? -33.404 4.169 12.526 1.00 57.16 170 THR A O 1
ATOM 1330 N N . GLU A 1 171 ? -31.184 4.439 12.654 1.00 52.75 171 GLU A N 1
ATOM 1331 C CA . GLU A 1 171 ? -31.239 5.243 13.891 1.00 52.75 171 GLU A CA 1
ATOM 1332 C C . GLU A 1 171 ? -31.792 6.657 13.660 1.00 52.75 171 GLU A C 1
ATOM 1334 O O . GLU A 1 171 ? -32.521 7.177 14.502 1.00 52.75 171 GLU A O 1
ATOM 1339 N N . SER A 1 172 ? -31.529 7.264 12.496 1.00 55.28 172 SER A N 1
ATOM 1340 C CA . SER A 1 172 ? -32.082 8.581 12.140 1.00 55.28 172 SER A CA 1
ATOM 1341 C C . SER A 1 172 ? -33.607 8.585 11.996 1.00 55.28 172 SER A C 1
ATOM 1343 O O . SER A 1 172 ? -34.200 9.656 12.052 1.00 55.28 172 SER A O 1
ATOM 1345 N N . LYS A 1 173 ? -34.234 7.427 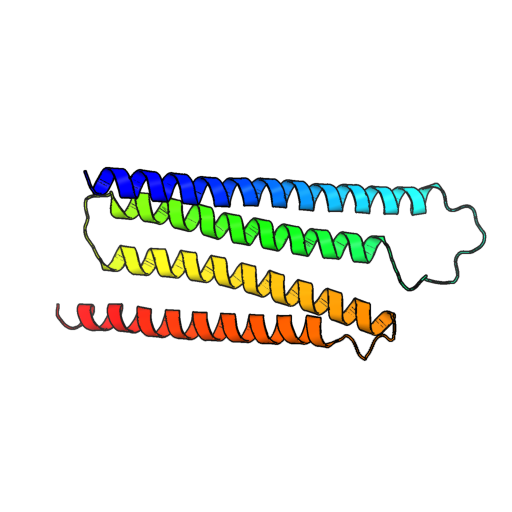11.761 1.00 52.78 173 LYS A N 1
ATOM 1346 C CA . LYS A 1 173 ? -35.689 7.300 11.589 1.00 52.78 173 LYS A CA 1
ATOM 1347 C C . LYS A 1 173 ? -36.425 7.027 12.912 1.00 52.78 173 LYS A C 1
ATOM 1349 O O . LYS A 1 173 ? -37.649 7.059 12.932 1.00 52.78 173 LYS A O 1
ATOM 1354 N N . ASN A 1 174 ? -35.684 6.733 13.984 1.00 52.59 174 ASN A N 1
ATOM 1355 C CA . ASN A 1 174 ? -36.202 6.420 15.323 1.00 52.59 174 ASN A CA 1
ATOM 1356 C C . ASN A 1 174 ? -36.008 7.575 16.331 1.00 52.59 174 ASN A C 1
ATOM 1358 O O . ASN A 1 174 ? -36.239 7.398 17.527 1.00 52.59 174 ASN A O 1
ATOM 1362 N N . LYS A 1 175 ? -35.566 8.738 15.844 1.00 45.41 175 LYS A N 1
ATOM 1363 C CA . LYS A 1 175 ? -35.592 10.036 16.526 1.00 45.41 175 LYS A CA 1
ATOM 1364 C C . LYS A 1 175 ? -36.648 10.916 15.877 1.00 45.41 175 LYS A C 1
ATOM 1366 O O . LYS A 1 175 ? -37.222 11.735 16.621 1.00 45.41 175 LYS A O 1
#

Secondary structure (DSSP, 8-state):
-HHHHHHHHHHHHHHHHHHHHHHHHHHHHHHHHHHHHHHHHHHHH--SS------S--HHHHHHHHHHHHHHHHHHHHHHHHHHHHHHHHHHSS---HHHHHHHHHHHHHHHHHHHHHHHHHHHHHHHHHHHHTT-GGGTHHHHHHHHHHHHHHHHHHHHHHHHHHHHHHHHT--